Protein AF-A0A1F5LPM1-F1 (afdb_monomer_lite)

pLDDT: mean 70.74, std 14.01, range [33.56, 89.19]

Secondary structure (DSSP, 8-state):
-------PPPPHHHHHHHHHHHHH----S---S--EEEEEB---SSS---EEEETT--EEE-SSHHHHTTTT-BT-HHHHHHHHHHHHH-S--BTTBPPP--

Organism: Penicillium arizonense (NCBI:txid1835702)

InterPro domains:
  IPR005814 Aminotransferase class-III [PF00202] (53-96)
  IPR015422 Pyridoxal phosphate-dependent transferase, small domain [G3DSA:3.90.1150.10] (2-100)
  IPR015424 Pyridoxal phosphate-dependent transferase [SSF53383] (13-93)

Structure (mmCIF, N/CA/C/O backbone):
data_AF-A0A1F5LPM1-F1
#
_entry.id   AF-A0A1F5LPM1-F1
#
loop_
_atom_site.group_PDB
_atom_site.id
_atom_site.type_symbol
_atom_site.label_atom_id
_atom_site.label_alt_id
_atom_site.label_comp_id
_atom_site.label_asym_id
_atom_site.label_entity_id
_atom_site.label_seq_id
_atom_site.pdbx_PDB_ins_code
_atom_site.Cartn_x
_atom_site.Cartn_y
_atom_site.Cartn_z
_atom_site.occupancy
_atom_site.B_iso_or_equiv
_atom_site.auth_seq_id
_atom_site.auth_comp_id
_atom_site.auth_asym_id
_atom_site.auth_atom_id
_atom_site.pdbx_PDB_model_num
ATOM 1 N N . MET A 1 1 ? 18.255 18.340 -25.456 1.00 35.47 1 MET A N 1
ATOM 2 C CA . MET A 1 1 ? 18.995 17.397 -24.592 1.00 35.47 1 MET A CA 1
ATOM 3 C C . MET A 1 1 ? 18.180 16.115 -24.522 1.00 35.47 1 MET A C 1
ATOM 5 O O . MET A 1 1 ? 17.174 16.083 -23.829 1.00 35.47 1 MET A O 1
ATOM 9 N N . VAL A 1 2 ? 18.517 15.121 -25.346 1.00 35.66 2 VAL A N 1
ATOM 10 C CA . VAL A 1 2 ? 17.830 13.821 -25.343 1.00 35.66 2 VAL A CA 1
ATOM 11 C C . VAL A 1 2 ? 18.452 13.014 -24.213 1.00 35.66 2 VAL A C 1
ATOM 13 O O . VAL A 1 2 ? 19.625 12.658 -24.285 1.00 35.66 2 VAL A O 1
ATOM 16 N N . LEU A 1 3 ? 17.703 12.810 -23.132 1.00 38.56 3 LEU A N 1
ATOM 17 C CA . LEU A 1 3 ? 18.105 11.890 -22.076 1.00 38.56 3 LEU A CA 1
ATOM 18 C C . LEU A 1 3 ? 18.087 10.488 -22.684 1.00 38.56 3 LEU A C 1
ATOM 20 O O . LEU A 1 3 ? 17.018 9.922 -22.903 1.00 38.56 3 LEU A O 1
ATOM 24 N N . ASN A 1 4 ? 19.268 9.964 -23.005 1.00 42.31 4 ASN A N 1
ATOM 25 C CA . ASN A 1 4 ? 19.431 8.573 -23.392 1.00 42.31 4 ASN A CA 1
ATOM 26 C C . ASN A 1 4 ? 19.152 7.730 -22.142 1.00 42.31 4 ASN A C 1
ATOM 28 O O . ASN A 1 4 ? 20.019 7.564 -21.283 1.00 42.31 4 ASN A O 1
ATOM 32 N N . LYS A 1 5 ? 17.897 7.314 -21.968 1.00 54.81 5 LYS A N 1
ATOM 33 C CA . LYS A 1 5 ? 17.524 6.415 -20.886 1.00 54.81 5 LYS A CA 1
ATOM 34 C C . LYS A 1 5 ? 18.049 5.036 -21.270 1.00 54.81 5 LYS A C 1
ATOM 36 O O . LYS A 1 5 ? 17.525 4.414 -22.186 1.00 54.81 5 LYS A O 1
ATOM 41 N N . ASN A 1 6 ? 19.059 4.555 -20.550 1.00 49.75 6 ASN A N 1
ATOM 42 C CA . ASN A 1 6 ? 19.350 3.125 -20.443 1.00 49.75 6 ASN A CA 1
ATOM 43 C C . ASN A 1 6 ? 18.192 2.454 -19.680 1.00 49.75 6 ASN A C 1
ATOM 45 O O . ASN A 1 6 ? 18.358 1.997 -18.554 1.00 49.75 6 ASN A O 1
ATOM 49 N N . THR A 1 7 ? 16.983 2.506 -20.234 1.00 57.16 7 THR A N 1
ATOM 50 C CA . THR A 1 7 ? 15.822 1.793 -19.716 1.00 57.16 7 THR A CA 1
ATOM 51 C C . THR A 1 7 ? 15.963 0.357 -20.172 1.00 57.16 7 THR A C 1
ATOM 53 O O . THR A 1 7 ? 15.901 0.072 -21.369 1.00 57.16 7 THR A O 1
ATOM 56 N N . GLU A 1 8 ? 16.202 -0.536 -19.215 1.00 64.25 8 GLU A N 1
ATOM 57 C CA . GLU A 1 8 ? 16.025 -1.965 -19.440 1.00 64.25 8 GLU A CA 1
ATOM 58 C C . GLU A 1 8 ? 14.647 -2.206 -20.065 1.00 64.25 8 GLU A C 1
ATOM 60 O O . GLU A 1 8 ? 13.669 -1.525 -19.741 1.00 64.25 8 GLU A O 1
ATOM 65 N N . SER A 1 9 ? 14.572 -3.146 -21.006 1.00 70.25 9 SER A N 1
ATOM 66 C CA . SER A 1 9 ? 13.308 -3.475 -21.657 1.00 70.25 9 SER A CA 1
ATOM 67 C C . SER A 1 9 ? 12.298 -3.946 -20.614 1.00 70.25 9 SER A C 1
ATOM 69 O O . SER A 1 9 ? 12.581 -4.889 -19.873 1.00 70.25 9 SER A O 1
ATOM 71 N N . LEU A 1 10 ? 11.116 -3.328 -20.590 1.00 75.81 10 LEU A N 1
ATOM 72 C CA . LEU A 1 10 ? 10.036 -3.710 -19.681 1.00 75.81 10 LEU A CA 1
ATOM 73 C C . LEU A 1 10 ? 9.679 -5.185 -19.853 1.00 75.81 10 LEU A C 1
ATOM 75 O O . LEU A 1 10 ? 9.542 -5.663 -20.985 1.00 75.81 10 LEU A O 1
ATOM 79 N N . SER A 1 11 ? 9.470 -5.887 -18.739 1.00 83.12 11 SER A N 1
ATOM 80 C CA . SER A 1 11 ? 9.049 -7.283 -18.773 1.00 83.12 11 SER A CA 1
ATOM 81 C C . SER A 1 11 ? 7.701 -7.435 -19.485 1.00 83.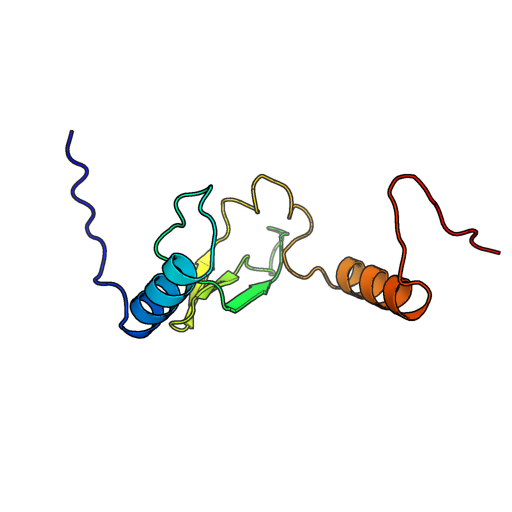12 11 SER A C 1
ATOM 83 O O . SER A 1 11 ? 6.852 -6.537 -19.486 1.00 83.12 11 SER A O 1
ATOM 85 N N . ALA A 1 12 ? 7.466 -8.608 -20.079 1.00 85.44 12 ALA A N 1
ATOM 86 C CA . ALA A 1 12 ? 6.196 -8.910 -20.742 1.00 85.44 12 ALA A CA 1
ATOM 87 C C . ALA A 1 12 ? 4.994 -8.750 -19.791 1.00 85.44 12 ALA A C 1
ATOM 89 O O . ALA A 1 12 ? 3.908 -8.353 -20.213 1.00 85.44 12 ALA A O 1
ATOM 90 N N . ARG A 1 13 ? 5.201 -9.009 -18.493 1.00 85.06 13 ARG A N 1
ATOM 91 C CA . ARG A 1 13 ? 4.192 -8.829 -17.449 1.00 85.06 13 ARG A CA 1
ATOM 92 C C . ARG A 1 13 ? 3.838 -7.354 -17.258 1.00 85.06 13 ARG A C 1
ATOM 94 O O . ARG A 1 13 ? 2.656 -7.020 -17.246 1.00 85.06 13 ARG A O 1
ATOM 101 N N . VAL A 1 14 ? 4.838 -6.480 -17.150 1.00 84.94 14 VAL A N 1
ATOM 102 C CA . VAL A 1 14 ? 4.639 -5.028 -17.020 1.00 84.94 14 VAL A CA 1
ATOM 103 C C . VAL A 1 14 ? 3.874 -4.477 -18.227 1.00 84.94 14 VAL A C 1
ATOM 105 O O . VAL A 1 14 ? 2.886 -3.767 -18.057 1.00 84.94 14 VAL A O 1
ATOM 108 N N . GLN A 1 15 ? 4.244 -4.883 -19.444 1.00 85.38 15 GLN A N 1
ATOM 109 C CA . GLN A 1 15 ? 3.567 -4.446 -20.673 1.00 85.38 15 GLN A CA 1
ATOM 110 C C . GLN A 1 15 ? 2.087 -4.866 -20.727 1.00 85.38 15 GLN A C 1
ATOM 112 O O . GLN A 1 15 ? 1.229 -4.082 -21.136 1.00 85.38 15 GLN A O 1
ATOM 117 N N . GLN A 1 16 ? 1.761 -6.083 -20.280 1.00 88.00 16 GLN A N 1
ATOM 118 C CA . GLN A 1 16 ? 0.372 -6.554 -20.211 1.00 88.00 16 GLN A CA 1
ATOM 119 C C . GLN A 1 16 ? -0.473 -5.733 -19.229 1.00 88.00 16 GLN A C 1
ATOM 121 O O . GLN A 1 16 ? -1.630 -5.420 -19.521 1.00 88.00 16 GLN A O 1
ATOM 126 N N . ILE A 1 17 ? 0.092 -5.379 -18.070 1.00 86.06 17 ILE A N 1
ATOM 127 C CA . ILE A 1 17 ? -0.601 -4.562 -17.067 1.00 86.06 17 ILE A CA 1
ATOM 128 C C . ILE A 1 17 ? -0.798 -3.137 -17.598 1.00 86.06 17 ILE A C 1
ATOM 130 O O . ILE A 1 17 ? -1.906 -2.616 -17.485 1.00 86.06 17 ILE A O 1
ATOM 134 N N . PHE A 1 18 ? 0.200 -2.563 -18.280 1.00 86.19 18 PHE A N 1
ATOM 135 C CA . PHE A 1 18 ? 0.073 -1.268 -18.959 1.00 86.19 18 PHE A CA 1
ATOM 136 C C . PHE A 1 18 ? -1.049 -1.243 -19.993 1.00 86.19 18 PHE A C 1
ATOM 138 O O . PHE A 1 18 ? -1.885 -0.342 -19.977 1.00 86.19 18 PHE A O 1
ATOM 145 N N . ALA A 1 19 ? -1.111 -2.251 -20.867 1.00 87.12 19 ALA A N 1
ATOM 146 C CA . ALA A 1 19 ? -2.166 -2.343 -21.874 1.00 87.12 19 ALA A CA 1
ATOM 147 C C . ALA A 1 19 ? -3.562 -2.431 -21.232 1.00 87.12 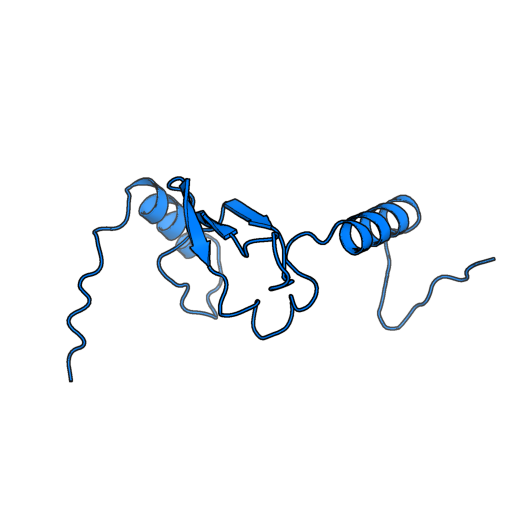19 ALA A C 1
ATOM 149 O O . ALA A 1 19 ? -4.539 -1.889 -21.754 1.00 87.12 19 ALA A O 1
ATOM 150 N N . LYS A 1 20 ? -3.664 -3.098 -20.075 1.00 87.94 20 LYS A N 1
ATOM 151 C CA . LYS A 1 20 ? -4.906 -3.176 -19.302 1.00 87.94 20 LYS A CA 1
ATOM 152 C C . LYS A 1 20 ? -5.258 -1.834 -18.663 1.00 87.94 20 LYS A C 1
ATOM 154 O O . LYS A 1 20 ? -6.414 -1.430 -18.747 1.00 87.94 20 LYS A O 1
ATOM 159 N N . GLU A 1 21 ? -4.294 -1.152 -18.051 1.00 85.88 21 GLU A N 1
ATOM 160 C CA . GLU A 1 21 ? -4.486 0.175 -17.465 1.00 85.88 21 GLU A CA 1
ATOM 161 C C . GLU A 1 21 ? -4.987 1.156 -18.529 1.00 85.88 21 GLU A C 1
ATOM 163 O O . GLU A 1 21 ? -6.085 1.683 -18.390 1.00 85.88 21 GLU A O 1
ATOM 168 N N . GLN A 1 22 ? -4.274 1.277 -19.653 1.00 85.25 22 GLN A N 1
ATOM 169 C CA . GLN A 1 22 ? -4.633 2.171 -20.759 1.00 85.25 22 GLN A CA 1
ATOM 170 C C . GLN A 1 22 ? -6.048 1.925 -21.305 1.00 85.25 22 GLN A C 1
ATOM 172 O O . GLN A 1 22 ? -6.711 2.853 -21.763 1.00 85.25 22 GLN A O 1
ATOM 177 N N . LYS A 1 23 ? -6.522 0.675 -21.270 1.00 89.19 23 LYS A N 1
ATOM 178 C CA . LYS A 1 23 ? -7.863 0.317 -21.742 1.00 89.19 23 LYS A CA 1
ATOM 179 C C . LYS A 1 23 ? -8.976 0.738 -20.777 1.00 89.19 23 LYS A C 1
ATOM 181 O O . LYS A 1 23 ? -10.081 1.021 -21.236 1.00 89.19 23 LYS A O 1
ATOM 186 N N . TYR A 1 24 ? -8.729 0.706 -19.468 1.00 87.75 24 TYR A N 1
ATOM 187 C CA . TYR A 1 24 ? -9.779 0.844 -18.449 1.00 87.75 24 TYR A CA 1
ATOM 188 C C . TYR A 1 24 ? -9.668 2.106 -17.588 1.00 87.75 24 TYR A C 1
ATOM 190 O O . TYR A 1 24 ? -10.601 2.391 -16.838 1.00 87.75 24 TYR A O 1
ATOM 198 N N . THR A 1 25 ? -8.579 2.870 -17.675 1.00 82.50 25 THR A N 1
ATOM 199 C CA . THR A 1 25 ? -8.413 4.115 -16.920 1.00 82.50 25 THR A CA 1
ATOM 200 C C . THR A 1 25 ? -8.656 5.334 -17.806 1.00 82.50 25 THR A C 1
ATOM 202 O O . THR A 1 25 ? -8.159 5.447 -18.925 1.00 82.50 25 THR A O 1
ATOM 205 N N . SER A 1 26 ? -9.442 6.284 -17.295 1.00 75.19 26 SER A N 1
ATOM 206 C CA . SER A 1 26 ? -9.455 7.645 -17.829 1.00 75.19 26 SER A CA 1
ATOM 207 C C . SER A 1 26 ? -8.188 8.309 -17.301 1.00 75.19 26 SER A C 1
ATOM 209 O O . SER A 1 26 ? -8.057 8.463 -16.090 1.00 75.19 26 SER A O 1
ATOM 211 N N . GLY A 1 27 ? -7.225 8.602 -18.176 1.00 69.81 27 GLY A N 1
ATOM 212 C CA . GLY A 1 27 ? -5.900 9.108 -17.797 1.00 69.81 27 GLY A CA 1
ATOM 213 C C . GLY A 1 27 ? -5.910 10.362 -16.905 1.00 69.81 27 GLY A C 1
ATOM 214 O O . GLY A 1 27 ? -6.943 10.977 -16.654 1.00 69.81 27 GLY A O 1
ATOM 215 N N . GLY A 1 28 ? -4.731 10.770 -16.433 1.00 68.56 28 GLY A N 1
ATOM 216 C CA . GLY A 1 28 ? -4.578 11.970 -15.593 1.00 68.56 28 GLY A CA 1
ATOM 217 C C . GLY A 1 28 ? -3.167 12.164 -15.036 1.00 68.56 28 GLY A C 1
ATOM 218 O O . GLY A 1 28 ? -2.716 13.291 -14.869 1.00 68.56 28 GLY A O 1
ATOM 219 N N . PHE A 1 29 ? -2.436 11.068 -14.845 1.00 69.25 29 PHE A N 1
ATOM 220 C CA . PHE A 1 29 ? -0.999 11.059 -14.589 1.00 69.25 29 PHE A CA 1
ATOM 221 C C . PHE A 1 29 ? -0.326 10.140 -15.602 1.00 69.25 29 PHE A C 1
ATOM 223 O O . PHE A 1 29 ? -0.935 9.167 -16.041 1.00 69.25 29 PHE A O 1
ATOM 230 N N . ILE A 1 30 ? 0.911 10.460 -15.986 1.00 75.38 30 ILE A N 1
ATOM 231 C CA . ILE A 1 30 ? 1.745 9.556 -16.782 1.00 75.38 30 ILE A CA 1
ATOM 232 C C . ILE A 1 30 ? 2.430 8.620 -15.779 1.00 75.38 30 ILE A C 1
ATOM 234 O O . ILE A 1 30 ? 3.324 9.084 -15.063 1.00 75.38 30 ILE A O 1
ATOM 238 N N . PRO A 1 31 ? 1.992 7.354 -15.655 1.00 70.50 31 PRO A N 1
ATOM 239 C CA . PRO A 1 31 ? 2.607 6.412 -14.732 1.00 70.50 31 PRO A CA 1
ATOM 240 C C . PRO A 1 31 ? 4.074 6.173 -15.105 1.00 70.50 31 PRO A C 1
ATOM 242 O O . PRO A 1 31 ? 4.454 6.182 -16.278 1.00 70.50 31 PRO A O 1
ATOM 245 N N . LEU A 1 32 ? 4.908 5.957 -14.088 1.00 75.00 32 LEU A N 1
ATOM 246 C CA . LEU A 1 32 ? 6.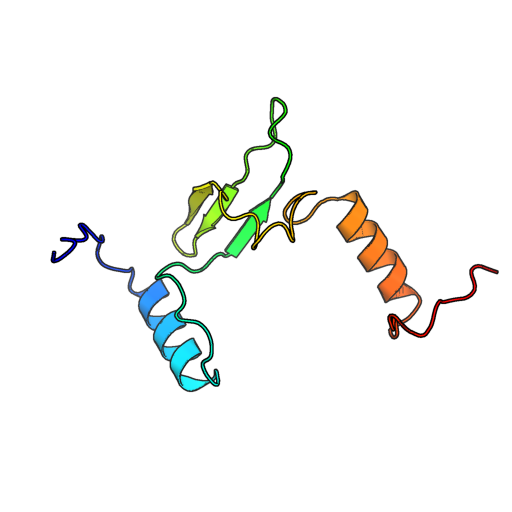243 5.404 -14.298 1.00 75.00 32 LEU A CA 1
ATOM 247 C C . LEU A 1 32 ? 6.110 3.961 -14.781 1.00 75.00 32 LEU A C 1
ATOM 249 O O . LEU A 1 32 ? 5.148 3.291 -14.424 1.00 75.00 32 LEU A O 1
ATOM 253 N N . GLU A 1 33 ? 7.099 3.470 -15.528 1.00 74.44 33 GLU A N 1
ATOM 254 C CA . GLU A 1 33 ? 7.117 2.117 -16.102 1.00 74.44 33 GLU A CA 1
ATOM 255 C C . GLU A 1 33 ? 7.384 1.010 -15.057 1.00 74.44 33 GLU A C 1
ATOM 257 O O . GLU A 1 33 ? 8.252 0.158 -15.222 1.00 74.44 33 GLU A O 1
ATOM 262 N N . VAL A 1 34 ? 6.677 1.053 -13.929 1.00 73.38 34 VAL A N 1
ATOM 263 C CA . VAL A 1 34 ? 6.835 0.164 -12.778 1.00 73.38 34 VAL A CA 1
ATOM 264 C C . VAL A 1 34 ? 5.478 -0.082 -12.125 1.00 73.38 34 VAL A C 1
ATOM 266 O O . VAL A 1 34 ? 4.700 0.850 -11.930 1.00 73.38 34 VAL A O 1
ATOM 269 N N . PHE A 1 35 ? 5.215 -1.331 -11.737 1.00 77.88 35 PHE A N 1
ATOM 270 C CA . PHE A 1 35 ? 4.017 -1.698 -10.984 1.00 77.88 35 PHE A CA 1
ATOM 271 C C . PHE A 1 35 ? 4.414 -2.326 -9.653 1.00 77.88 35 PHE A C 1
ATOM 273 O O . PHE A 1 35 ? 5.166 -3.289 -9.608 1.00 77.88 35 PHE A O 1
ATOM 280 N N . PHE A 1 36 ? 3.881 -1.819 -8.548 1.00 79.19 36 PHE A N 1
ATOM 281 C CA . PHE A 1 36 ? 4.235 -2.314 -7.218 1.00 79.19 36 PHE A CA 1
ATOM 282 C C . PHE A 1 36 ? 3.215 -3.345 -6.715 1.00 79.19 36 PHE A C 1
ATOM 284 O O . PHE A 1 36 ? 2.009 -3.152 -6.858 1.00 79.19 36 PHE A O 1
ATOM 291 N N . VAL A 1 37 ? 3.693 -4.436 -6.112 1.00 76.62 37 VAL A N 1
ATOM 292 C CA . VAL A 1 37 ? 2.867 -5.511 -5.528 1.00 76.62 37 VAL A CA 1
ATOM 293 C C . VAL A 1 37 ? 2.680 -5.314 -4.027 1.00 76.62 37 VAL A C 1
ATOM 295 O O . VAL A 1 37 ? 1.606 -5.578 -3.488 1.00 76.62 37 VAL A O 1
ATOM 298 N N . SER A 1 38 ? 3.723 -4.861 -3.336 1.00 72.31 38 SER A N 1
ATOM 299 C CA . SER A 1 38 ? 3.692 -4.626 -1.895 1.00 72.31 38 SER A CA 1
ATOM 300 C C . SER A 1 38 ? 4.712 -3.567 -1.494 1.00 72.31 38 SER A C 1
ATOM 302 O O . SER A 1 38 ? 5.709 -3.360 -2.185 1.00 72.31 38 SER A O 1
ATOM 304 N N . GLY A 1 39 ? 4.451 -2.895 -0.373 1.00 69.19 39 GLY A N 1
ATOM 305 C CA . GLY A 1 39 ? 5.360 -1.940 0.253 1.00 69.19 39 GLY A CA 1
ATOM 306 C C . GLY A 1 39 ? 5.347 -2.109 1.770 1.00 69.19 39 GLY A C 1
ATOM 307 O O . GLY A 1 39 ? 4.305 -2.447 2.339 1.00 69.19 39 GLY A O 1
ATOM 308 N N . LYS A 1 40 ? 6.485 -1.891 2.437 1.00 70.00 40 LYS A N 1
ATOM 309 C CA . LYS A 1 40 ? 6.587 -1.973 3.904 1.00 70.00 40 LYS A CA 1
ATOM 310 C C . LYS A 1 40 ? 7.493 -0.877 4.476 1.00 70.00 40 LYS A C 1
ATOM 312 O O . LYS A 1 40 ? 8.645 -0.764 4.077 1.00 70.00 40 LYS A O 1
ATOM 317 N N . GLY A 1 41 ? 6.986 -0.136 5.469 1.00 67.81 41 GLY A N 1
ATOM 318 C CA . GLY A 1 41 ? 7.757 0.803 6.304 1.00 67.81 41 GLY A CA 1
ATOM 319 C C . GLY A 1 41 ? 7.779 2.270 5.834 1.00 67.81 41 GLY A C 1
ATOM 320 O O . GLY A 1 41 ? 7.352 2.580 4.726 1.00 67.81 41 GLY A O 1
ATOM 321 N N . SER A 1 42 ? 8.235 3.175 6.719 1.00 60.00 42 SER A N 1
ATOM 322 C CA . SER A 1 42 ? 8.700 4.567 6.431 1.00 60.00 42 SER A CA 1
ATOM 323 C C . SER A 1 42 ? 9.918 5.002 7.252 1.00 60.00 42 SER A C 1
ATOM 325 O O . SER A 1 42 ? 10.495 6.054 6.980 1.00 60.00 42 SER A O 1
ATOM 327 N N . ILE A 1 43 ? 10.278 4.283 8.316 1.00 46.72 43 ILE A N 1
ATOM 328 C CA . ILE A 1 43 ? 11.158 4.840 9.344 1.00 46.72 43 ILE A CA 1
ATOM 329 C C . ILE A 1 43 ? 12.602 4.436 9.042 1.00 46.72 43 ILE A C 1
ATOM 331 O O . ILE A 1 43 ? 12.969 3.279 9.221 1.00 46.72 43 ILE A O 1
ATOM 335 N N . LEU A 1 44 ? 13.438 5.415 8.680 1.00 41.72 44 LEU A N 1
ATOM 336 C CA . LEU A 1 44 ? 14.889 5.290 8.441 1.00 41.72 44 LEU A CA 1
ATOM 337 C C . LEU A 1 44 ? 15.727 4.952 9.701 1.00 41.72 44 LEU A C 1
ATOM 339 O O . LEU A 1 44 ? 16.926 5.213 9.746 1.00 41.72 44 LEU A O 1
ATOM 343 N N . MET A 1 45 ? 15.132 4.376 10.747 1.00 33.56 45 MET A N 1
ATOM 344 C CA . MET A 1 45 ? 15.839 4.005 11.975 1.00 33.56 45 MET A CA 1
ATOM 345 C C . MET A 1 45 ? 16.108 2.492 11.984 1.00 33.56 45 MET A C 1
ATOM 347 O O . MET A 1 45 ? 15.208 1.684 12.199 1.00 33.56 45 MET A O 1
ATOM 351 N N . ALA A 1 46 ? 17.369 2.141 11.715 1.00 36.22 46 ALA A N 1
ATOM 352 C CA . ALA A 1 46 ? 18.095 0.925 12.116 1.00 36.22 46 ALA A CA 1
ATOM 353 C C . ALA A 1 46 ? 17.476 -0.476 11.877 1.00 36.22 46 ALA A C 1
ATOM 355 O O . ALA A 1 46 ? 17.901 -1.431 12.523 1.00 36.22 46 ALA A O 1
ATOM 356 N N . GLY A 1 47 ? 16.540 -0.657 10.938 1.00 45.38 47 GLY A N 1
ATOM 357 C CA . GLY A 1 47 ? 16.101 -2.018 10.574 1.00 45.38 47 GLY A CA 1
ATOM 358 C C . GLY A 1 47 ? 14.852 -2.158 9.706 1.00 45.38 47 GLY A C 1
ATOM 359 O O . GLY A 1 47 ? 14.524 -3.273 9.313 1.00 45.38 47 GLY A O 1
ATOM 360 N N . ASN A 1 48 ? 14.154 -1.065 9.385 1.00 47.41 48 ASN A N 1
ATOM 361 C CA . ASN A 1 48 ? 12.968 -1.096 8.526 1.00 47.41 48 ASN A CA 1
ATOM 362 C C . ASN A 1 48 ? 13.282 -0.435 7.181 1.00 47.41 48 ASN A C 1
ATOM 364 O O . ASN A 1 48 ? 13.177 0.780 7.036 1.00 47.41 48 ASN A O 1
ATOM 368 N N . ILE A 1 49 ? 13.715 -1.235 6.209 1.00 52.38 49 ILE A N 1
ATOM 369 C CA . ILE A 1 49 ? 14.008 -0.753 4.857 1.00 52.38 49 ILE A CA 1
ATOM 370 C C . ILE A 1 49 ? 12.685 -0.421 4.153 1.00 52.38 49 ILE A C 1
ATOM 372 O O . ILE A 1 49 ? 11.736 -1.202 4.214 1.00 52.38 49 ILE A O 1
ATOM 376 N N . LEU A 1 50 ? 12.637 0.742 3.496 1.00 59.19 50 LEU A N 1
ATOM 377 C CA . LEU A 1 50 ? 11.559 1.143 2.592 1.00 59.19 50 LEU A CA 1
ATOM 378 C C . LEU A 1 50 ? 11.659 0.296 1.333 1.00 59.19 50 LEU A C 1
ATOM 380 O O . LEU A 1 50 ? 12.330 0.701 0.397 1.00 59.19 50 LEU A O 1
ATOM 384 N N . CYS A 1 51 ? 11.058 -0.884 1.309 1.00 54.66 51 CYS A N 1
ATOM 385 C CA . CYS A 1 51 ? 11.067 -1.711 0.107 1.00 54.66 51 CYS A CA 1
ATOM 386 C C . CYS A 1 51 ? 9.676 -1.719 -0.507 1.00 54.66 51 CYS A C 1
ATOM 388 O O . CYS A 1 51 ? 8.710 -2.140 0.133 1.00 54.66 51 CYS A O 1
ATOM 390 N N . TRP A 1 52 ? 9.598 -1.290 -1.760 1.00 64.44 52 TRP A N 1
ATOM 391 C CA . TRP A 1 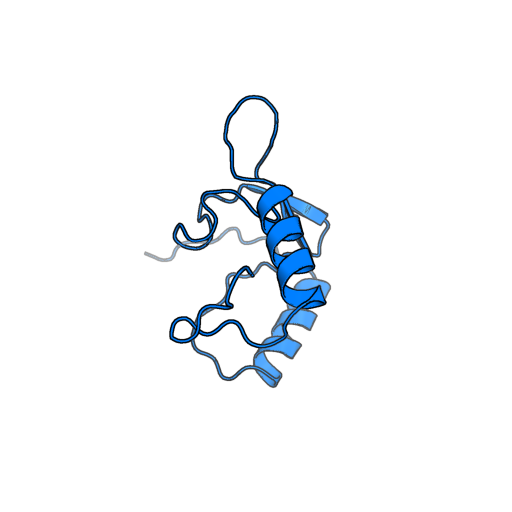52 ? 8.565 -1.741 -2.676 1.00 64.44 52 TRP A CA 1
ATOM 392 C C . TRP A 1 52 ? 9.056 -2.969 -3.415 1.00 64.44 52 TRP A C 1
ATOM 394 O O . TRP A 1 52 ? 10.191 -2.984 -3.880 1.00 64.44 52 TRP A O 1
ATOM 404 N N . VAL A 1 53 ? 8.188 -3.957 -3.578 1.00 69.31 53 VAL A N 1
ATOM 405 C CA . VAL A 1 53 ? 8.444 -5.101 -4.452 1.00 69.31 53 VAL A CA 1
ATOM 406 C C . VAL A 1 53 ? 7.690 -4.871 -5.757 1.00 69.31 53 VAL A C 1
ATOM 408 O O . VAL A 1 53 ? 6.465 -4.729 -5.752 1.00 69.31 53 VAL A O 1
ATOM 411 N N . ASP A 1 54 ? 8.420 -4.785 -6.866 1.00 78.31 54 ASP A N 1
ATOM 412 C CA . ASP A 1 54 ? 7.862 -4.699 -8.223 1.00 78.31 54 ASP A CA 1
ATOM 413 C C . ASP A 1 54 ? 7.125 -6.000 -8.605 1.00 78.31 54 ASP A C 1
ATOM 415 O O . ASP A 1 54 ? 7.307 -7.044 -7.973 1.00 78.31 54 ASP A O 1
ATOM 419 N N . VAL A 1 55 ? 6.339 -5.993 -9.682 1.00 79.31 55 VAL A N 1
ATOM 420 C CA . VAL A 1 55 ? 5.715 -7.207 -10.241 1.00 79.31 55 VAL A CA 1
ATOM 421 C C . VAL A 1 55 ? 6.732 -8.262 -10.671 1.00 79.31 55 VAL A C 1
ATOM 423 O O . VAL A 1 55 ? 6.390 -9.444 -10.731 1.00 79.31 55 VAL A O 1
ATOM 426 N N . ASP A 1 56 ? 7.969 -7.848 -10.921 1.00 77.19 56 ASP A N 1
ATOM 427 C CA . ASP A 1 56 ? 9.087 -8.726 -11.262 1.00 77.19 56 ASP A CA 1
ATOM 428 C C . ASP A 1 56 ? 9.917 -9.152 -10.032 1.00 77.19 56 ASP A C 1
ATOM 430 O O . ASP A 1 56 ? 10.895 -9.879 -10.166 1.00 77.19 56 ASP A O 1
ATOM 434 N N . GLY A 1 57 ? 9.518 -8.752 -8.817 1.00 73.88 57 GLY A N 1
ATOM 435 C CA . GLY A 1 57 ? 10.166 -9.163 -7.565 1.00 73.88 57 GLY A CA 1
ATOM 436 C C . GLY A 1 57 ? 11.359 -8.302 -7.139 1.00 73.88 57 GLY A C 1
ATOM 437 O O . GLY A 1 57 ? 12.005 -8.606 -6.141 1.00 73.88 57 GLY A O 1
ATOM 438 N N . HIS A 1 58 ? 11.653 -7.223 -7.863 1.00 75.75 58 HIS A N 1
ATOM 439 C CA . HIS A 1 58 ? 12.740 -6.308 -7.520 1.00 75.75 58 HIS A CA 1
ATOM 440 C C . HIS A 1 58 ? 12.372 -5.416 -6.332 1.00 75.75 58 HIS A C 1
ATOM 442 O O . HIS A 1 58 ? 11.335 -4.748 -6.359 1.00 75.75 58 HIS A O 1
ATOM 448 N N . GLU A 1 59 ? 13.247 -5.364 -5.326 1.00 76.19 59 GLU A N 1
ATOM 449 C CA . GLU A 1 59 ? 13.119 -4.445 -4.194 1.00 76.19 59 GLU A CA 1
ATOM 450 C C . GLU A 1 59 ? 13.631 -3.046 -4.568 1.00 76.19 59 GLU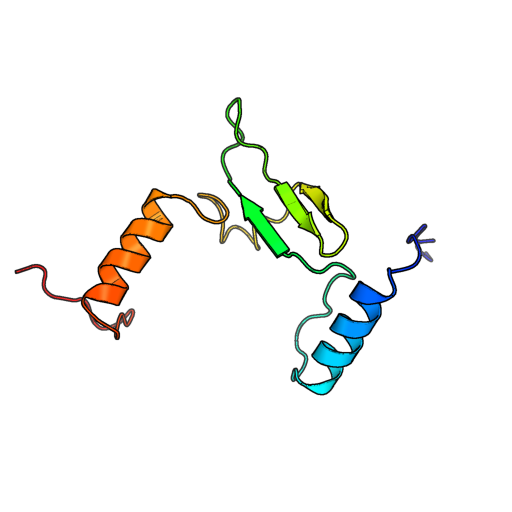 A C 1
ATOM 452 O O . GLU A 1 59 ? 14.762 -2.880 -5.029 1.00 76.19 59 GLU A O 1
ATOM 457 N N . LYS A 1 60 ? 12.791 -2.025 -4.383 1.00 75.75 60 LYS A N 1
ATOM 458 C CA . LYS A 1 60 ? 13.080 -0.622 -4.712 1.00 75.75 60 LYS A CA 1
ATOM 459 C C . LYS A 1 60 ? 12.839 0.274 -3.501 1.00 75.75 60 LYS A C 1
ATOM 461 O O . LYS A 1 60 ? 11.841 0.109 -2.802 1.00 75.75 60 LYS A O 1
ATOM 466 N N . ILE A 1 61 ? 13.722 1.253 -3.292 1.00 78.00 61 ILE A N 1
ATOM 467 C CA . ILE A 1 61 ? 13.591 2.219 -2.195 1.00 78.00 61 ILE A CA 1
ATOM 468 C C . ILE A 1 61 ? 12.586 3.319 -2.542 1.00 78.00 61 ILE A C 1
ATOM 470 O O . ILE A 1 61 ? 12.715 3.975 -3.576 1.00 78.00 61 ILE A O 1
ATOM 474 N N . ASP A 1 62 ? 11.612 3.552 -1.655 1.00 75.25 62 ASP A N 1
ATOM 475 C CA . ASP A 1 62 ? 10.655 4.655 -1.794 1.00 75.25 62 ASP A CA 1
ATOM 476 C C . ASP A 1 62 ? 11.250 6.003 -1.369 1.00 75.25 62 ASP A C 1
ATOM 478 O O . ASP A 1 62 ? 11.205 6.376 -0.198 1.00 75.25 62 ASP A O 1
ATOM 482 N N . PHE A 1 63 ? 11.779 6.764 -2.325 1.00 75.75 63 PHE A N 1
ATOM 483 C CA . PHE A 1 63 ? 12.202 8.150 -2.086 1.00 75.75 63 PHE A CA 1
ATOM 484 C C . PHE A 1 63 ? 11.092 9.185 -2.307 1.00 75.75 63 PHE A C 1
ATOM 486 O O . PHE A 1 63 ? 11.274 10.353 -1.968 1.00 75.75 63 PHE A O 1
ATOM 493 N N . LEU A 1 64 ? 9.950 8.788 -2.875 1.00 75.69 64 LEU A N 1
ATOM 494 C CA . LEU A 1 64 ? 8.840 9.701 -3.149 1.00 75.69 64 LEU A CA 1
ATOM 495 C C . LEU A 1 64 ? 7.896 9.817 -1.944 1.00 75.69 64 LEU A C 1
ATOM 497 O O . LEU A 1 64 ? 7.283 10.867 -1.742 1.00 75.69 64 LEU A O 1
ATOM 501 N N . SER A 1 65 ? 7.759 8.745 -1.154 1.00 72.81 65 SER A N 1
ATOM 502 C CA . SER A 1 65 ? 6.850 8.649 -0.001 1.00 72.81 65 SER A CA 1
ATOM 503 C C . SER A 1 65 ? 5.415 9.085 -0.349 1.00 72.81 65 SER A C 1
ATOM 505 O O . SER A 1 65 ? 4.734 9.755 0.431 1.00 72.81 65 SER A O 1
ATOM 507 N N . MET A 1 66 ? 4.970 8.771 -1.575 1.00 74.38 66 MET A N 1
ATOM 508 C CA . MET A 1 66 ? 3.697 9.232 -2.153 1.00 74.38 66 MET A CA 1
ATOM 509 C C . MET A 1 66 ? 3.434 10.737 -1.940 1.00 74.38 66 MET A C 1
ATOM 511 O O . MET A 1 66 ? 2.390 11.117 -1.416 1.00 74.38 66 MET A O 1
ATOM 515 N N . PHE A 1 67 ? 4.387 11.607 -2.293 1.00 78.56 67 PHE A N 1
ATOM 516 C CA . PHE A 1 67 ? 4.282 13.057 -2.056 1.00 78.56 67 PHE A CA 1
ATOM 517 C C . PHE A 1 67 ? 4.057 13.409 -0.571 1.00 78.56 67 PHE A C 1
ATOM 519 O O . PHE A 1 67 ? 3.243 14.266 -0.237 1.00 78.56 67 PHE A O 1
ATOM 526 N N . SER A 1 68 ? 4.782 12.736 0.332 1.00 78.06 68 SER A N 1
ATOM 527 C CA . SER A 1 68 ? 4.660 12.866 1.796 1.00 78.06 68 SER A CA 1
ATOM 528 C C . SER A 1 68 ? 3.341 12.342 2.395 1.00 78.06 68 SER A C 1
ATOM 530 O O . SER A 1 68 ? 3.083 12.522 3.585 1.00 78.06 68 SER A O 1
ATOM 532 N N . ALA A 1 69 ? 2.513 11.622 1.633 1.00 74.81 69 ALA A N 1
ATOM 533 C CA . ALA A 1 69 ? 1.324 10.968 2.184 1.00 74.81 69 ALA A CA 1
ATOM 534 C C . ALA A 1 69 ? 1.665 9.759 3.078 1.00 74.81 69 ALA A C 1
ATOM 536 O O . ALA A 1 69 ? 0.876 9.389 3.947 1.00 74.81 69 ALA A O 1
ATOM 537 N N . ALA A 1 70 ? 2.845 9.153 2.907 1.00 73.19 70 ALA A N 1
ATOM 538 C CA . ALA A 1 70 ? 3.247 7.925 3.596 1.00 73.19 70 ALA A CA 1
ATOM 539 C C . ALA A 1 70 ? 4.347 8.137 4.655 1.00 73.19 70 ALA A C 1
ATOM 541 O O . ALA A 1 70 ? 5.212 7.286 4.842 1.00 73.19 70 ALA A O 1
ATOM 542 N N . ASN A 1 71 ? 4.307 9.242 5.409 1.00 73.75 71 ASN A N 1
ATOM 543 C CA . ASN A 1 71 ? 5.349 9.585 6.396 1.00 73.75 71 ASN A CA 1
ATOM 544 C C . ASN A 1 71 ? 5.542 8.533 7.513 1.00 73.75 71 ASN A C 1
ATOM 546 O O . ASN A 1 71 ? 6.649 8.349 8.015 1.00 73.75 71 ASN A O 1
ATOM 550 N N . LEU A 1 72 ? 4.475 7.822 7.903 1.00 75.19 72 LEU A N 1
ATOM 551 C CA . LEU A 1 72 ? 4.514 6.702 8.868 1.00 75.19 72 LEU A CA 1
ATOM 552 C C . LEU A 1 72 ? 4.727 5.334 8.219 1.00 75.19 72 LEU A C 1
ATOM 554 O O . LEU A 1 72 ? 4.950 4.344 8.918 1.00 75.19 72 LEU A O 1
ATOM 558 N N . GLY A 1 73 ? 4.724 5.303 6.892 1.00 74.81 73 GLY A N 1
ATOM 559 C CA . GLY A 1 73 ? 5.175 4.157 6.134 1.00 74.81 73 GLY A CA 1
ATOM 560 C C . GLY A 1 73 ? 4.071 3.388 5.511 1.00 74.81 73 GLY A C 1
ATOM 561 O O . GLY A 1 73 ? 2.938 3.369 5.992 1.00 74.81 73 GLY A O 1
ATOM 562 N N . GLN A 1 74 ? 4.451 2.722 4.432 1.00 78.69 74 GLN A N 1
ATOM 563 C CA . GLN A 1 74 ? 3.562 1.807 3.765 1.00 78.69 74 GLN A CA 1
ATOM 564 C C . GLN A 1 74 ? 3.188 0.704 4.755 1.00 78.69 74 GLN A C 1
ATOM 566 O O . GLN A 1 74 ? 4.052 0.075 5.375 1.00 78.69 74 GLN A O 1
ATOM 571 N N . VAL A 1 75 ? 1.879 0.517 4.928 1.00 78.81 75 VAL A N 1
ATOM 572 C CA . VAL A 1 75 ? 1.282 -0.541 5.756 1.00 78.81 75 VAL A CA 1
ATOM 573 C C . VAL A 1 75 ? 1.760 -0.505 7.221 1.00 78.81 75 VAL A C 1
ATOM 575 O O . VAL A 1 75 ? 2.091 -1.528 7.821 1.00 78.81 75 VAL A O 1
ATOM 578 N N . HIS A 1 76 ? 1.800 0.682 7.836 1.00 84.00 76 HIS A N 1
ATOM 579 C CA . HIS A 1 76 ? 2.171 0.808 9.248 1.00 84.00 76 HIS A CA 1
ATOM 580 C C . HIS A 1 76 ? 1.192 0.034 10.165 1.00 84.00 76 HIS A C 1
ATOM 582 O O . HIS A 1 76 ? -0.005 0.336 10.170 1.00 84.00 76 HIS A O 1
ATOM 588 N N . PRO A 1 77 ? 1.662 -0.898 11.022 1.00 83.88 77 PRO A N 1
ATOM 589 C CA . PRO A 1 77 ? 0.804 -1.873 11.706 1.00 83.88 77 PRO A CA 1
ATOM 590 C C . PRO A 1 77 ? -0.260 -1.237 12.607 1.00 83.88 77 PRO A C 1
ATOM 592 O O . PRO A 1 77 ? -1.391 -1.711 12.654 1.00 83.88 77 PRO A O 1
ATOM 595 N N . LYS A 1 78 ? 0.065 -0.128 13.286 1.00 86.00 78 LYS A N 1
ATOM 596 C CA . LYS A 1 78 ? -0.916 0.589 14.121 1.00 86.00 78 LYS A CA 1
ATOM 597 C C . LYS A 1 78 ? -2.002 1.281 13.294 1.00 86.00 78 LYS A C 1
ATOM 599 O O . LYS A 1 78 ? -3.145 1.321 13.726 1.00 86.00 78 LYS A O 1
ATOM 604 N N . VAL A 1 79 ? -1.644 1.815 12.124 1.00 84.94 79 VAL A N 1
ATOM 605 C CA . VAL A 1 79 ? -2.586 2.532 11.250 1.00 84.94 79 VAL A CA 1
ATOM 606 C C . VAL A 1 79 ? -3.499 1.522 10.573 1.00 84.94 79 VAL A C 1
ATOM 608 O O . VAL A 1 79 ? -4.712 1.670 10.625 1.00 84.94 79 VAL A O 1
ATOM 611 N N . THR A 1 80 ? -2.926 0.445 10.032 1.00 86.56 80 THR A N 1
ATOM 612 C CA . THR A 1 80 ? -3.689 -0.655 9.437 1.00 86.56 80 THR A CA 1
ATOM 613 C C . THR A 1 80 ? -4.679 -1.247 10.434 1.00 86.56 80 THR A C 1
ATOM 615 O O . THR A 1 80 ? -5.843 -1.428 10.092 1.00 86.56 80 THR A O 1
ATOM 618 N N . LYS A 1 81 ? -4.249 -1.486 11.681 1.00 88.12 81 LYS A N 1
ATOM 619 C CA . LYS A 1 81 ? -5.141 -1.976 12.733 1.00 88.12 81 LYS A CA 1
ATOM 620 C C . LYS A 1 81 ? -6.262 -0.980 13.047 1.00 88.12 81 LYS A C 1
ATOM 622 O O . LYS A 1 81 ? -7.419 -1.369 13.037 1.00 88.12 81 LYS A O 1
ATOM 627 N N . ALA A 1 82 ? -5.940 0.299 13.248 1.00 85.25 82 ALA A N 1
ATOM 628 C CA . ALA A 1 82 ? -6.950 1.324 13.524 1.00 85.25 82 ALA A CA 1
ATOM 629 C C . ALA A 1 82 ? -7.987 1.445 12.393 1.00 85.25 82 ALA A C 1
ATOM 631 O O . ALA A 1 82 ? -9.177 1.586 12.659 1.00 85.25 82 ALA A O 1
ATOM 632 N N . ILE A 1 83 ? -7.545 1.340 11.136 1.00 85.12 83 ILE A N 1
ATOM 633 C CA . ILE A 1 83 ? -8.429 1.307 9.968 1.00 85.12 83 ILE A CA 1
ATOM 634 C C . ILE A 1 83 ? -9.327 0.063 10.018 1.00 85.12 83 ILE A C 1
ATOM 636 O O . ILE A 1 83 ? -10.540 0.196 9.903 1.00 85.12 83 ILE A O 1
ATOM 640 N N . GLN A 1 84 ? -8.769 -1.134 10.222 1.00 87.50 84 GLN A N 1
ATOM 641 C CA . GLN A 1 84 ? -9.546 -2.380 10.300 1.00 87.50 84 GLN A CA 1
ATOM 642 C C . GLN A 1 84 ? -10.583 -2.359 11.432 1.00 87.50 84 GLN A C 1
ATOM 644 O O . GLN A 1 84 ? -11.737 -2.734 11.215 1.00 87.50 84 GLN A O 1
ATOM 649 N N . ASP A 1 85 ? -10.197 -1.873 12.610 1.00 85.44 85 ASP A N 1
ATOM 650 C CA . ASP A 1 85 ? -11.083 -1.739 13.768 1.00 85.44 85 ASP A CA 1
ATOM 651 C C . ASP A 1 85 ? -12.214 -0.736 13.479 1.00 85.44 85 ASP A C 1
ATOM 653 O O . ASP A 1 85 ? -13.372 -0.968 13.836 1.00 85.44 85 ASP A O 1
ATOM 657 N N . ALA A 1 86 ? -11.909 0.365 12.786 1.00 79.69 86 ALA A N 1
ATOM 658 C CA . ALA A 1 86 ? -12.907 1.354 12.397 1.00 79.69 86 ALA A CA 1
ATOM 659 C C . ALA A 1 86 ? -13.893 0.797 11.353 1.00 79.69 86 ALA A C 1
ATOM 661 O O . ALA A 1 86 ? -15.104 0.904 11.550 1.00 79.69 86 ALA A O 1
ATOM 662 N N . TYR A 1 87 ? -13.395 0.139 10.300 1.00 81.06 87 TYR A N 1
ATOM 663 C CA . TYR A 1 87 ? -14.222 -0.465 9.245 1.00 81.06 87 TYR A CA 1
ATOM 664 C C . TYR A 1 87 ? -15.105 -1.609 9.749 1.00 81.06 87 TYR A C 1
ATOM 666 O O . TYR A 1 87 ? -16.207 -1.795 9.238 1.00 81.06 87 TYR A O 1
ATOM 674 N N . SER A 1 88 ? -14.645 -2.363 10.751 1.00 81.31 88 SER A N 1
ATOM 675 C CA . SER A 1 88 ? -15.438 -3.443 11.354 1.00 81.31 88 SER A CA 1
ATOM 676 C C . SER A 1 88 ? -16.679 -2.918 12.083 1.00 81.31 88 SER A C 1
ATOM 678 O O . SER A 1 88 ? -17.650 -3.651 12.241 1.00 81.31 88 SER A O 1
ATOM 680 N N . ASN A 1 89 ? -16.656 -1.653 12.518 1.00 70.38 89 ASN A N 1
ATOM 681 C CA . ASN A 1 89 ? -17.712 -1.046 13.327 1.00 70.38 89 ASN A CA 1
ATOM 682 C C . ASN A 1 89 ? -18.571 -0.023 12.563 1.00 70.38 89 ASN A C 1
ATOM 684 O O . ASN A 1 89 ? -19.722 0.191 12.932 1.00 70.38 89 ASN A O 1
ATOM 688 N N . SER A 1 90 ? -18.044 0.632 11.523 1.00 64.25 90 SER A N 1
ATOM 689 C CA . SER A 1 90 ? -18.802 1.579 10.694 1.00 64.25 90 SER A CA 1
ATOM 690 C C . SER A 1 90 ? -18.213 1.692 9.290 1.00 64.25 90 SER A C 1
ATOM 692 O O . SER A 1 90 ? -17.001 1.750 9.105 1.00 64.25 90 SER A O 1
ATOM 694 N N . THR A 1 91 ? -19.085 1.779 8.287 1.00 63.47 91 THR A N 1
ATOM 695 C CA . THR A 1 91 ? -18.712 1.919 6.871 1.00 63.47 91 THR A CA 1
ATOM 696 C C . THR A 1 91 ? -18.629 3.377 6.407 1.00 63.47 91 THR A C 1
ATOM 698 O O . THR A 1 91 ? -18.197 3.628 5.284 1.00 63.47 91 THR A O 1
ATOM 701 N N . ILE A 1 92 ? -19.033 4.345 7.244 1.00 60.28 92 ILE A N 1
ATOM 702 C CA . ILE A 1 92 ? -19.034 5.774 6.901 1.00 60.28 92 ILE A CA 1
ATOM 703 C C . ILE A 1 92 ? -18.148 6.537 7.887 1.00 60.28 92 ILE A C 1
ATOM 705 O O . ILE A 1 92 ? -18.524 6.788 9.030 1.00 60.28 92 ILE A O 1
ATOM 709 N N . LEU A 1 93 ? -16.975 6.941 7.403 1.00 61.47 93 LEU A N 1
ATOM 710 C CA . LEU A 1 93 ? -16.082 7.896 8.051 1.00 61.47 93 LEU A CA 1
ATOM 711 C C . LEU A 1 93 ? -15.973 9.097 7.111 1.00 61.47 93 LEU A C 1
ATOM 713 O O . LEU A 1 93 ? -15.172 9.105 6.180 1.00 61.47 93 LEU A O 1
ATOM 717 N N . SER A 1 94 ? -16.844 10.086 7.295 1.00 58.75 94 SER A N 1
ATOM 718 C CA . SER A 1 94 ? -16.744 11.348 6.561 1.00 58.75 94 SER A CA 1
ATOM 719 C C . SER A 1 94 ? -15.888 12.322 7.361 1.00 58.75 94 SER A C 1
ATOM 721 O O . SER A 1 94 ? -16.018 12.397 8.579 1.00 58.75 94 SER A O 1
ATOM 723 N N . LEU A 1 95 ? -15.083 13.148 6.686 1.00 61.81 95 LEU A N 1
ATOM 724 C CA . LEU A 1 95 ? -14.429 14.309 7.313 1.00 61.81 95 LEU A CA 1
ATOM 725 C C . LEU A 1 95 ? -15.431 15.211 8.059 1.00 61.81 95 LEU A C 1
ATOM 727 O O . LEU A 1 95 ? -15.056 15.885 9.015 1.00 61.81 95 LEU A O 1
ATOM 731 N N . ALA A 1 96 ? -16.698 15.206 7.632 1.00 60.75 96 ALA A N 1
ATOM 732 C CA . ALA A 1 96 ? -17.779 15.994 8.214 1.00 60.75 96 ALA A CA 1
ATOM 733 C C . ALA A 1 96 ? -18.546 15.283 9.344 1.00 60.75 96 ALA A C 1
ATOM 735 O O . ALA A 1 96 ? -19.253 15.947 10.096 1.00 60.75 96 ALA A O 1
ATOM 736 N N . ALA A 1 97 ? -18.436 13.958 9.469 1.00 57.12 97 ALA A N 1
ATOM 737 C CA . ALA A 1 97 ? -19.195 13.184 10.445 1.00 57.12 97 ALA A CA 1
ATOM 738 C C . ALA A 1 97 ? -18.239 12.336 11.278 1.00 57.12 97 ALA A C 1
ATOM 740 O O . ALA A 1 97 ? -17.683 11.345 10.803 1.00 57.12 97 ALA A O 1
ATOM 741 N N . ARG A 1 98 ? -18.045 12.747 12.533 1.00 59.94 98 ARG A N 1
ATOM 742 C CA . ARG A 1 98 ? -17.334 11.935 13.516 1.00 59.94 98 ARG A CA 1
ATOM 743 C C . ARG A 1 98 ? -18.308 10.951 14.144 1.00 59.94 98 ARG A C 1
ATOM 745 O O . ARG A 1 98 ? -19.463 11.288 14.392 1.00 59.94 98 ARG A O 1
ATOM 752 N N . ARG A 1 99 ? -17.822 9.738 14.376 1.00 64.62 99 ARG A N 1
ATOM 753 C CA . ARG A 1 99 ? -18.500 8.771 15.231 1.00 64.62 99 ARG A CA 1
ATOM 754 C C . ARG A 1 99 ? -18.466 9.298 16.673 1.00 64.62 99 ARG A C 1
ATOM 756 O O . ARG A 1 99 ? -17.494 9.948 17.045 1.00 64.62 99 ARG A O 1
ATOM 763 N N . ASP A 1 100 ? -19.522 9.029 17.433 1.00 61.62 100 ASP A N 1
ATOM 764 C CA . ASP A 1 100 ? -19.514 9.188 18.886 1.00 61.62 100 ASP A CA 1
ATOM 765 C C . ASP A 1 100 ? -18.861 7.952 19.531 1.00 61.62 100 ASP A C 1
ATOM 767 O O . ASP A 1 100 ? -19.089 6.815 19.097 1.00 61.62 100 ASP A O 1
ATOM 771 N N . ASP A 1 101 ? -18.005 8.185 20.522 1.00 58.47 101 ASP A N 1
ATOM 772 C CA . ASP A 1 101 ? -17.138 7.163 21.125 1.00 58.47 101 ASP A CA 1
ATOM 773 C C . ASP A 1 101 ? -17.778 6.503 22.365 1.00 58.47 101 ASP A C 1
ATOM 775 O O . ASP A 1 101 ? -17.104 5.759 23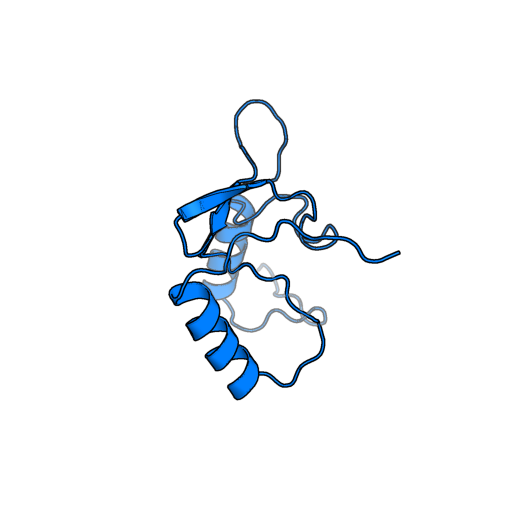.082 1.00 58.47 101 ASP A O 1
ATOM 779 N N . VAL A 1 102 ? -19.062 6.789 22.623 1.00 49.91 102 VAL A N 1
ATOM 780 C CA . VAL A 1 102 ? -19.843 6.301 23.775 1.00 49.91 102 VAL A CA 1
ATOM 781 C C . VAL A 1 102 ? -20.590 5.010 23.452 1.00 49.91 102 VAL A C 1
ATOM 783 O O . VAL A 1 102 ? -21.205 4.922 22.364 1.00 49.91 102 VAL A O 1
#

Radius of gyration: 18.3 Å; chains: 1; bounding box: 39×27×49 Å

Foldseek 3Di:
DDPPDPDDDQDPVLVVVVVVCVVPDPDDDDDDSWDFDFFWFQDPPDDTFGFTQTPVRDTDGPPCCVVVPNNGTGPNPVVVVVVVVDVVPDPDDDPPDDDDPD

Sequence (102 aa):
MVLNKNTESLSARVQQIFAKEQKYTSGGFIPLEVFFVSGKGSILMAGNILCWVDVDGHEKIDFLSMFSAANLGQVHPKVTKAIQDAYSNSTILSLAARRDDV